Protein AF-A0A7W4WBT5-F1 (afdb_monomer)

Solvent-accessible surface area (backbone atoms only — not comparable to full-atom values): 8959 Å² total; per-residue (Å²): 140,84,86,83,84,93,84,85,80,79,76,74,70,70,67,66,68,75,71,58,75,78,81,69,80,78,72,81,58,37,30,66,59,39,40,51,16,19,37,38,33,71,74,69,35,78,49,75,54,18,50,48,30,57,51,48,52,53,51,47,56,73,70,34,73,40,60,32,38,52,88,75,40,73,52,73,68,52,50,52,50,50,68,75,63,74,60,86,66,53,71,69,57,48,38,46,74,68,32,64,25,32,38,61,84,80,66,52,67,67,58,55,36,48,51,54,42,69,53,88,74,92,72,63,93,87,42,43,34,66,58,55,54,50,49,52,38,65,76,74,18,53,50,82,78,85,127

Radius of gyration: 23.98 Å; Cα contacts (8 Å, |Δi|>4): 134; chains: 1; bounding box: 64×54×61 Å

Mean predicted aligned error: 13.13 Å

Foldseek 3Di:
DDDDDPPDDDPPPVVPVVPPDPPDPPDFAAQVLLLVLLLCLLVVNPPPSVVVNLVVLVVLVVPDLQEDALVPADDPVVLVVCVVPVDPDDPNNVSSPPRQFHDHPPPDSNNVSCLSNVDDDPGDPRHGSSVSVVVSRVVPTGDDPPD

Organism: NCBI:txid1562603

Structure (mmCIF, N/CA/C/O backbone):
data_AF-A0A7W4WBT5-F1
#
_entry.id   AF-A0A7W4WBT5-F1
#
loop_
_atom_site.group_PDB
_atom_site.id
_atom_site.type_symbol
_atom_site.label_atom_id
_atom_site.label_alt_id
_atom_site.label_comp_id
_atom_site.label_asym_id
_atom_site.label_entity_id
_atom_site.label_seq_id
_atom_site.pdbx_PDB_ins_code
_atom_site.Cartn_x
_atom_site.Cartn_y
_atom_site.Cartn_z
_atom_site.occupancy
_atom_site.B_iso_or_equiv
_atom_site.auth_seq_id
_atom_site.auth_comp_id
_atom_site.auth_asym_id
_atom_site.auth_atom_id
_atom_site.pdbx_PDB_model_num
ATOM 1 N N . MET A 1 1 ? 39.914 44.619 43.403 1.00 37.09 1 MET A N 1
ATOM 2 C CA . MET A 1 1 ? 38.734 43.923 42.841 1.00 37.09 1 MET A CA 1
ATOM 3 C C . MET A 1 1 ? 38.523 44.418 41.420 1.00 37.09 1 MET A C 1
ATOM 5 O O . MET A 1 1 ? 38.265 45.597 41.242 1.00 37.09 1 MET A O 1
ATOM 9 N N . SER A 1 2 ? 38.729 43.563 40.418 1.00 36.25 2 SER A N 1
ATOM 10 C CA . SER A 1 2 ? 38.570 43.901 38.997 1.00 36.25 2 SER A CA 1
ATOM 11 C C . SER A 1 2 ? 37.628 42.873 38.374 1.00 36.25 2 SER A C 1
ATOM 13 O O . SER A 1 2 ? 37.906 41.677 38.434 1.00 36.25 2 SER A O 1
ATOM 15 N N . ILE A 1 3 ? 36.494 43.332 37.845 1.00 50.16 3 ILE A N 1
ATOM 16 C CA . ILE A 1 3 ? 35.475 42.507 37.188 1.00 50.16 3 ILE A CA 1
ATOM 17 C C . ILE A 1 3 ? 35.584 42.799 35.688 1.00 50.16 3 ILE A C 1
ATOM 19 O O . ILE A 1 3 ? 35.330 43.921 35.257 1.00 50.16 3 ILE A O 1
ATOM 23 N N . ARG A 1 4 ? 36.004 41.806 34.895 1.00 48.53 4 ARG A N 1
ATOM 24 C CA . ARG A 1 4 ? 36.003 41.877 33.423 1.00 48.53 4 ARG A CA 1
ATOM 25 C C . ARG A 1 4 ? 34.678 41.317 32.879 1.00 48.53 4 ARG A C 1
ATOM 27 O O . ARG A 1 4 ? 34.263 40.252 33.341 1.00 48.53 4 ARG A O 1
ATOM 34 N N . PRO A 1 5 ? 34.023 41.973 31.903 1.00 48.59 5 PRO A N 1
ATOM 35 C CA . PRO A 1 5 ? 32.737 41.531 31.374 1.00 48.59 5 PRO A CA 1
ATOM 36 C C . PRO A 1 5 ? 32.907 40.409 30.336 1.00 48.59 5 PRO A C 1
ATOM 38 O O . PRO A 1 5 ? 33.766 40.470 29.457 1.00 48.59 5 PRO A O 1
ATOM 41 N N . ARG A 1 6 ? 32.060 39.377 30.431 1.00 51.09 6 ARG A N 1
ATOM 42 C CA . ARG A 1 6 ? 31.920 38.298 29.440 1.00 51.09 6 ARG A CA 1
ATOM 43 C C . ARG A 1 6 ? 30.954 38.744 28.335 1.00 51.09 6 ARG A C 1
ATOM 45 O O . ARG A 1 6 ? 29.754 38.530 28.439 1.00 51.09 6 ARG A O 1
ATOM 52 N N . LEU A 1 7 ? 31.489 39.357 27.283 1.00 52.06 7 LEU A N 1
ATOM 53 C CA . LEU A 1 7 ? 30.790 39.683 26.032 1.00 52.06 7 LEU A CA 1
ATOM 54 C C . LEU A 1 7 ? 31.455 38.898 24.894 1.00 52.06 7 LEU A C 1
ATOM 56 O O . LEU A 1 7 ? 32.217 39.445 24.111 1.00 52.06 7 LEU A O 1
ATOM 60 N N . SER A 1 8 ? 31.262 37.579 24.858 1.00 51.72 8 SER A N 1
ATOM 61 C CA . SER A 1 8 ? 31.759 36.745 23.751 1.00 51.72 8 SER A CA 1
ATOM 62 C C . SER A 1 8 ? 31.020 35.406 23.707 1.00 51.72 8 SER A C 1
ATOM 64 O O . SER A 1 8 ? 31.607 34.348 23.904 1.00 51.72 8 SER A O 1
ATOM 66 N N . ALA A 1 9 ? 29.692 35.442 23.564 1.00 50.38 9 ALA A N 1
ATOM 67 C CA . ALA A 1 9 ? 28.893 34.213 23.493 1.00 50.38 9 ALA A CA 1
ATOM 68 C C . ALA A 1 9 ? 27.695 34.268 22.527 1.00 50.38 9 ALA A C 1
ATOM 70 O O . ALA A 1 9 ? 26.943 33.304 22.464 1.00 50.38 9 ALA A O 1
ATOM 71 N N . CYS A 1 10 ? 27.512 35.343 21.748 1.00 49.97 10 CYS A N 1
ATOM 72 C CA . CYS A 1 10 ? 26.339 35.468 20.863 1.00 49.97 10 CYS A CA 1
ATOM 73 C C . CYS A 1 10 ? 26.637 35.308 19.362 1.00 49.97 10 CYS A C 1
ATOM 75 O O . CYS A 1 10 ? 25.703 35.239 18.575 1.00 49.97 10 CYS A O 1
ATOM 77 N N . ILE A 1 11 ? 27.905 35.221 18.940 1.00 54.31 11 ILE A N 1
ATOM 78 C CA . ILE A 1 11 ? 28.263 35.164 17.504 1.00 54.31 11 ILE A CA 1
ATOM 79 C C . ILE A 1 11 ? 28.384 33.712 16.992 1.00 54.31 11 ILE A C 1
ATOM 81 O O . ILE A 1 11 ? 28.234 33.458 15.802 1.00 54.31 11 ILE A O 1
ATOM 85 N N . GLY A 1 12 ? 28.569 32.728 17.880 1.00 51.00 12 GLY A N 1
ATOM 86 C CA . GLY A 1 12 ? 28.761 31.324 17.488 1.00 51.00 12 GLY A CA 1
ATOM 87 C C . GLY A 1 12 ? 27.498 30.577 17.036 1.00 51.00 12 GLY A C 1
ATOM 88 O O . GLY A 1 12 ? 27.618 29.512 16.438 1.00 51.00 12 GLY A O 1
ATOM 89 N N . LEU A 1 13 ? 26.294 31.103 17.296 1.00 52.66 13 LEU A N 1
ATOM 90 C CA . LEU A 1 13 ? 25.047 30.356 17.072 1.00 52.66 13 LEU A CA 1
ATOM 91 C C . LEU A 1 13 ? 24.486 30.482 15.640 1.00 52.66 13 LEU A C 1
ATOM 93 O O . LEU A 1 13 ? 23.719 29.628 15.211 1.00 52.66 13 LEU A O 1
ATOM 97 N N . LEU A 1 14 ? 24.879 31.509 14.878 1.00 53.34 14 LEU A N 1
ATOM 98 C CA . LEU A 1 14 ? 24.374 31.734 13.511 1.00 53.34 14 LEU A CA 1
ATOM 99 C C . LEU A 1 14 ? 25.077 30.883 12.440 1.00 53.34 14 LEU A C 1
ATOM 101 O O . LEU A 1 14 ? 24.519 30.680 11.365 1.00 53.34 14 LEU A O 1
ATOM 105 N N . GLY A 1 15 ? 26.266 30.343 12.727 1.00 55.28 15 GLY A N 1
ATOM 106 C CA . GLY A 1 15 ? 27.014 29.503 11.781 1.00 55.28 15 GLY A CA 1
ATOM 107 C C . GLY A 1 15 ? 26.462 28.081 11.618 1.00 55.28 15 GLY A C 1
ATOM 108 O O . GLY A 1 15 ? 26.751 27.431 10.617 1.00 55.28 15 GLY A O 1
ATOM 109 N N . LEU A 1 16 ? 25.649 27.594 12.564 1.00 55.34 16 LEU A N 1
ATOM 110 C CA . LEU A 1 16 ? 25.181 26.202 12.558 1.00 55.34 16 LEU A CA 1
ATOM 111 C C . LEU A 1 16 ? 24.009 25.931 11.599 1.00 55.34 16 LEU A C 1
ATOM 113 O O . LEU A 1 16 ? 23.771 24.778 11.258 1.00 55.34 16 LEU A O 1
ATOM 117 N N . LEU A 1 17 ? 23.294 26.961 11.132 1.00 55.16 17 LEU A N 1
ATOM 118 C CA . LEU A 1 17 ? 22.158 26.788 10.209 1.00 55.16 17 LEU A CA 1
ATOM 119 C C . LEU A 1 17 ? 22.581 26.643 8.736 1.00 55.16 17 LEU A C 1
ATOM 121 O O . LEU A 1 17 ? 21.766 26.262 7.901 1.00 55.16 17 LEU A O 1
ATOM 125 N N . VAL A 1 18 ? 23.851 26.907 8.405 1.00 58.22 18 VAL A N 1
ATOM 126 C CA . VAL A 1 18 ? 24.374 26.808 7.026 1.00 58.22 18 VAL A CA 1
ATOM 127 C C . VAL A 1 18 ? 24.699 25.358 6.632 1.00 58.22 18 VAL A C 1
ATOM 129 O O . VAL A 1 18 ? 24.825 25.058 5.450 1.00 58.22 18 VAL A O 1
ATOM 132 N N . LEU A 1 19 ? 24.770 24.433 7.598 1.00 57.97 19 LEU A N 1
ATOM 133 C CA . LEU A 1 19 ? 24.936 22.994 7.348 1.00 57.97 19 LEU A CA 1
ATOM 134 C C . LEU A 1 19 ? 23.610 22.230 7.220 1.00 57.97 19 LEU A C 1
ATOM 136 O O . LEU A 1 19 ? 23.617 20.999 7.257 1.00 57.97 19 LEU A O 1
ATOM 140 N N . CYS A 1 20 ? 22.473 22.913 7.048 1.00 61.22 20 CYS A N 1
ATOM 141 C CA . CYS A 1 20 ? 21.259 22.209 6.648 1.00 61.22 20 CYS A CA 1
ATOM 142 C C . CYS A 1 20 ? 21.520 21.512 5.300 1.00 61.22 20 CYS A C 1
ATOM 144 O O . CYS A 1 20 ? 21.843 22.202 4.327 1.00 61.22 20 CYS A O 1
ATOM 146 N N . PRO A 1 21 ? 21.404 20.171 5.213 1.00 61.22 21 PRO A N 1
ATOM 147 C CA . PRO A 1 21 ? 21.437 19.499 3.927 1.00 61.22 21 PRO A CA 1
ATOM 148 C C . PRO A 1 21 ? 20.351 20.136 3.066 1.00 61.22 21 PRO A C 1
ATOM 150 O O . PRO A 1 21 ? 19.229 20.348 3.533 1.00 61.22 21 PRO A O 1
ATOM 153 N N . GLN A 1 22 ? 20.716 20.515 1.841 1.00 55.09 22 GLN A N 1
ATOM 154 C CA . GLN A 1 22 ? 19.762 21.047 0.882 1.00 55.09 22 GLN A CA 1
ATOM 155 C C . GLN A 1 22 ? 18.593 20.071 0.830 1.00 55.09 22 GLN A C 1
ATOM 157 O O . GLN A 1 22 ? 18.785 18.892 0.533 1.00 55.09 22 GLN A O 1
ATOM 162 N N . ALA A 1 23 ? 17.404 20.549 1.194 1.00 53.38 23 ALA A N 1
ATOM 163 C CA . ALA A 1 23 ? 16.180 19.803 1.003 1.00 53.38 23 ALA A CA 1
ATOM 164 C C . ALA A 1 23 ? 16.000 19.661 -0.510 1.00 53.38 23 ALA A C 1
ATOM 166 O O . ALA A 1 23 ? 15.421 20.526 -1.164 1.00 53.38 23 ALA A O 1
ATOM 167 N N . SER A 1 24 ? 16.594 18.617 -1.087 1.00 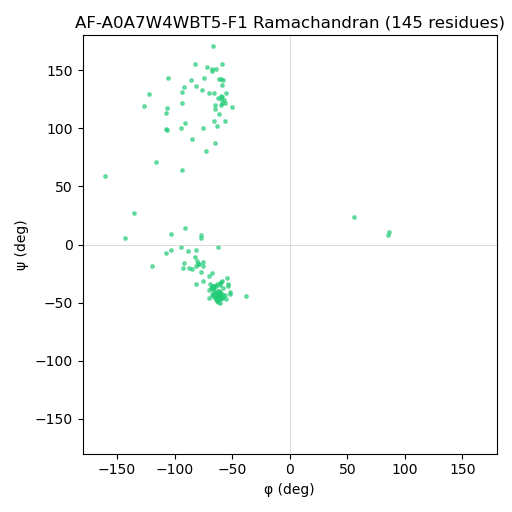51.69 24 SER A N 1
ATOM 168 C CA . SER A 1 24 ? 16.299 18.200 -2.445 1.00 51.69 24 SER A CA 1
ATOM 169 C C . SER A 1 24 ? 14.800 17.963 -2.486 1.00 51.69 24 SER A C 1
ATOM 171 O O . SER A 1 24 ? 14.272 17.191 -1.684 1.00 5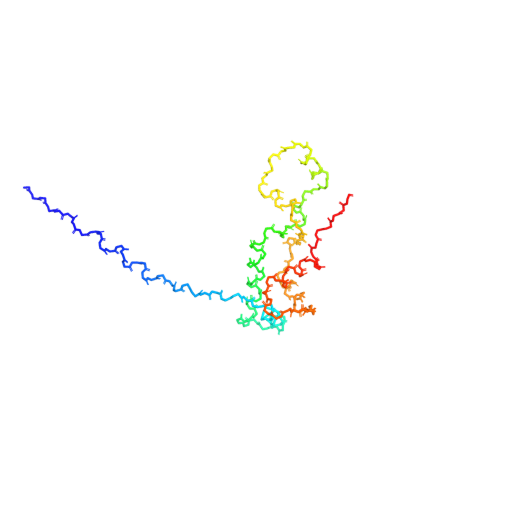1.69 24 SER A O 1
ATOM 173 N N . ALA A 1 25 ? 14.110 18.683 -3.367 1.00 50.16 25 ALA A N 1
ATOM 174 C CA . ALA A 1 25 ? 12.715 18.413 -3.649 1.00 50.16 25 ALA A CA 1
ATOM 175 C C . ALA A 1 25 ? 12.631 16.945 -4.087 1.00 50.16 25 ALA A C 1
ATOM 177 O O . ALA A 1 25 ? 13.126 16.586 -5.153 1.00 50.16 25 ALA A O 1
ATOM 178 N N . LEU A 1 26 ? 12.104 16.085 -3.212 1.00 58.47 26 LEU A N 1
ATOM 179 C CA . LEU A 1 26 ? 11.767 14.710 -3.552 1.00 58.47 26 LEU A CA 1
ATOM 180 C C . LEU A 1 26 ? 10.687 14.799 -4.625 1.00 58.47 26 LEU A C 1
ATOM 182 O O . LEU A 1 26 ? 9.539 15.121 -4.317 1.00 58.47 26 LEU A O 1
ATOM 186 N N . GLU A 1 27 ? 11.073 14.594 -5.882 1.00 68.00 27 GLU A N 1
ATOM 187 C CA . GLU A 1 27 ? 10.100 14.520 -6.962 1.00 68.00 27 GLU A CA 1
ATOM 188 C C . GLU A 1 27 ? 9.114 13.382 -6.660 1.00 68.00 27 GLU A C 1
ATOM 190 O O . GLU A 1 27 ? 9.526 12.316 -6.180 1.00 68.00 27 GLU A O 1
ATOM 195 N N . PRO A 1 28 ? 7.807 13.603 -6.878 1.00 80.56 28 PRO A N 1
ATOM 196 C CA . PRO A 1 28 ? 6.813 12.571 -6.650 1.00 80.56 28 PRO A CA 1
ATOM 197 C C . PRO A 1 28 ? 7.130 11.360 -7.530 1.00 80.56 28 PRO A C 1
ATOM 199 O O . PRO A 1 28 ? 7.312 11.474 -8.742 1.00 80.56 28 PRO A O 1
ATOM 202 N N . LEU A 1 29 ? 7.221 10.186 -6.902 1.00 88.81 29 LEU A N 1
ATOM 203 C CA . LEU A 1 29 ? 7.496 8.942 -7.609 1.00 88.81 29 LEU A CA 1
ATOM 204 C C . LEU A 1 29 ? 6.325 8.627 -8.543 1.00 88.81 29 LEU A C 1
ATOM 206 O O . LEU A 1 29 ? 5.195 8.433 -8.081 1.00 88.81 29 LEU A O 1
ATOM 210 N N . SER A 1 30 ? 6.594 8.545 -9.845 1.00 92.94 30 SER A N 1
ATOM 211 C CA . SER A 1 30 ? 5.557 8.240 -10.827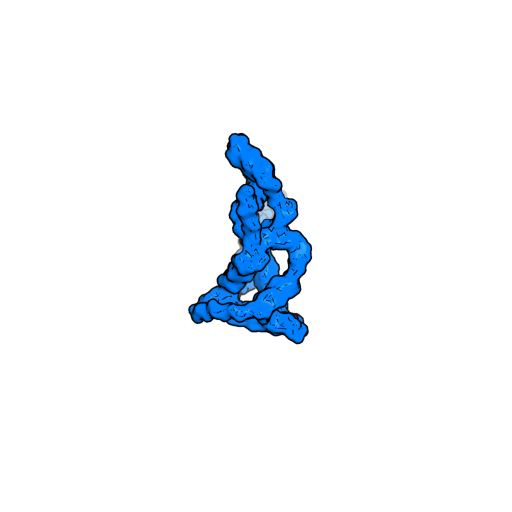 1.00 92.94 30 SER A CA 1
ATOM 212 C C . SER A 1 30 ? 5.053 6.801 -10.674 1.00 92.94 30 SER A C 1
ATOM 214 O O . SER A 1 30 ? 5.782 5.891 -10.269 1.00 92.94 30 SER A O 1
ATOM 216 N N . ALA A 1 31 ? 3.795 6.566 -11.040 1.00 92.81 31 ALA A N 1
ATOM 217 C CA . ALA A 1 31 ? 3.177 5.244 -11.023 1.00 92.81 31 ALA A CA 1
ATOM 218 C C . ALA A 1 31 ? 3.939 4.235 -11.891 1.00 92.81 31 ALA A C 1
ATOM 220 O O . ALA A 1 31 ? 4.075 3.071 -11.519 1.00 92.81 31 ALA A O 1
ATOM 221 N N . ARG A 1 32 ? 4.459 4.683 -13.040 1.00 91.50 32 ARG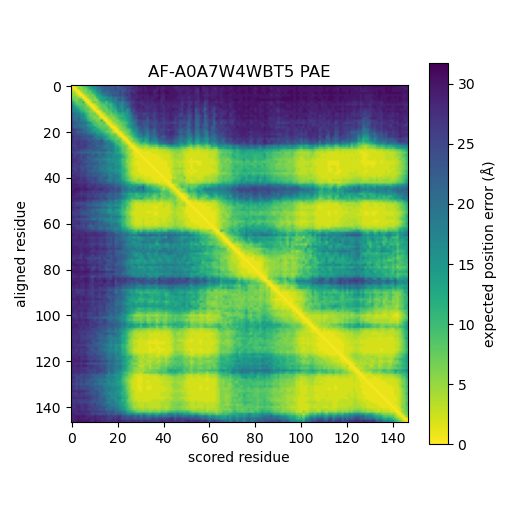 A N 1
ATOM 222 C CA . ARG A 1 32 ? 5.203 3.827 -13.973 1.00 91.50 32 ARG A CA 1
ATOM 223 C C . ARG A 1 32 ? 6.553 3.424 -13.395 1.00 91.50 32 ARG A C 1
ATOM 225 O O . ARG A 1 32 ? 6.875 2.238 -13.419 1.00 91.50 32 ARG A O 1
ATOM 232 N N . ASP A 1 33 ? 7.290 4.380 -12.833 1.00 91.62 33 ASP A N 1
ATOM 233 C CA . ASP A 1 33 ? 8.599 4.116 -12.226 1.00 91.62 33 ASP A CA 1
ATOM 234 C C . ASP A 1 33 ? 8.460 3.232 -10.989 1.00 91.62 33 ASP A C 1
ATOM 236 O O . ASP A 1 33 ? 9.257 2.321 -10.786 1.00 91.62 33 ASP A O 1
ATOM 240 N N . PHE A 1 34 ? 7.398 3.431 -10.205 1.00 93.19 34 PHE A N 1
ATOM 241 C CA . PHE A 1 34 ? 7.075 2.567 -9.076 1.00 93.19 34 PHE A CA 1
ATOM 242 C C . PHE A 1 34 ? 6.778 1.123 -9.506 1.00 93.19 34 PHE A C 1
ATOM 244 O O . PHE A 1 34 ? 7.373 0.191 -8.968 1.00 93.19 34 PHE A O 1
ATOM 251 N N . VAL A 1 35 ? 5.918 0.910 -10.509 1.00 93.31 35 VAL A N 1
ATOM 252 C CA . VAL A 1 35 ? 5.630 -0.443 -11.020 1.00 93.31 35 VAL A CA 1
ATOM 253 C C . VAL A 1 35 ? 6.889 -1.090 -11.605 1.00 93.31 35 VAL A C 1
ATOM 255 O O . VAL A 1 35 ? 7.144 -2.268 -11.351 1.00 93.31 35 VAL A O 1
ATOM 258 N N . ALA A 1 36 ? 7.706 -0.336 -12.346 1.00 91.38 36 ALA A N 1
ATOM 259 C CA . ALA A 1 36 ? 8.976 -0.822 -12.881 1.00 91.38 36 ALA A CA 1
ATOM 260 C C . ALA A 1 36 ? 9.958 -1.216 -11.763 1.00 91.38 36 ALA A C 1
ATOM 262 O O . ALA A 1 36 ? 10.546 -2.295 -11.818 1.00 91.38 36 ALA A O 1
ATOM 263 N N . ALA A 1 37 ? 10.072 -0.398 -10.715 1.00 91.75 37 ALA A N 1
ATOM 264 C CA . ALA A 1 37 ? 10.863 -0.688 -9.522 1.00 91.75 37 ALA A CA 1
ATOM 265 C C . ALA A 1 37 ? 10.403 -1.976 -8.818 1.00 91.75 37 ALA A C 1
ATOM 267 O O . ALA A 1 37 ? 11.229 -2.801 -8.427 1.00 91.75 37 ALA A O 1
ATOM 268 N N . CYS A 1 38 ? 9.090 -2.193 -8.699 1.00 92.31 38 CYS A N 1
ATOM 269 C CA . CYS A 1 38 ? 8.543 -3.410 -8.100 1.00 92.31 38 CYS A CA 1
ATOM 270 C C . CYS A 1 38 ? 8.785 -4.657 -8.965 1.00 92.31 38 CYS A C 1
ATOM 272 O O . CYS A 1 38 ? 9.099 -5.722 -8.432 1.00 92.31 38 CYS A O 1
ATOM 274 N N . LYS A 1 39 ? 8.706 -4.535 -10.298 1.00 91.75 39 LYS A N 1
ATOM 275 C CA . LYS A 1 39 ? 9.070 -5.619 -11.228 1.00 91.75 39 LYS A CA 1
ATOM 276 C C . LYS A 1 39 ? 10.554 -5.974 -11.119 1.00 91.75 39 LYS A C 1
ATOM 278 O O . LYS A 1 39 ? 10.874 -7.149 -10.961 1.00 91.75 39 LYS A O 1
ATOM 283 N N . ALA A 1 40 ? 11.429 -4.968 -11.084 1.00 89.56 40 ALA A N 1
ATOM 284 C CA . ALA A 1 40 ? 12.864 -5.163 -10.891 1.00 89.56 40 ALA A CA 1
ATOM 285 C C . ALA A 1 40 ? 13.185 -5.847 -9.550 1.00 89.56 40 ALA A C 1
ATOM 287 O O . ALA A 1 40 ? 14.021 -6.747 -9.509 1.00 89.56 40 ALA A O 1
ATOM 288 N N . TYR A 1 41 ? 12.490 -5.476 -8.466 1.00 88.44 41 TYR A N 1
ATOM 289 C CA . TYR A 1 41 ? 12.638 -6.148 -7.171 1.00 88.44 41 TYR A CA 1
ATOM 290 C C . TYR A 1 41 ? 12.262 -7.634 -7.253 1.00 88.44 41 TYR A C 1
ATOM 292 O O . TYR A 1 41 ? 13.019 -8.485 -6.787 1.00 88.44 41 TYR A O 1
ATOM 300 N N . ARG A 1 42 ? 11.118 -7.954 -7.877 1.00 87.81 42 ARG A N 1
ATOM 301 C CA . ARG A 1 42 ? 10.640 -9.338 -8.036 1.00 87.81 42 ARG A CA 1
ATOM 302 C C . ARG A 1 42 ? 11.619 -10.211 -8.825 1.00 87.81 42 ARG A C 1
ATOM 304 O O . ARG A 1 42 ? 11.756 -11.392 -8.528 1.00 87.81 42 ARG A O 1
ATOM 311 N N . GLU A 1 43 ? 12.310 -9.640 -9.805 1.00 87.19 43 GLU A N 1
ATOM 312 C CA . GLU A 1 43 ? 13.305 -10.337 -10.634 1.00 87.19 43 GLU A CA 1
ATOM 313 C C . GLU A 1 43 ? 14.659 -10.552 -9.922 1.00 87.19 43 GLU A C 1
ATOM 315 O O . GLU A 1 43 ? 15.622 -11.004 -10.537 1.00 87.19 43 GLU A O 1
ATOM 320 N N . GLY A 1 44 ? 14.752 -10.254 -8.620 1.00 75.44 44 GLY A N 1
ATOM 321 C CA . GLY A 1 44 ? 15.983 -10.387 -7.832 1.00 75.44 44 GLY A CA 1
ATOM 322 C C . GLY A 1 44 ? 16.903 -9.167 -7.924 1.00 75.44 44 GLY A C 1
ATOM 323 O O . GLY A 1 44 ? 18.029 -9.185 -7.421 1.00 75.44 44 GLY A O 1
ATOM 324 N N . GLY A 1 45 ? 16.435 -8.079 -8.541 1.00 68.25 45 GLY A N 1
ATOM 325 C CA . GLY A 1 45 ? 17.120 -6.795 -8.577 1.00 68.25 45 GLY A CA 1
ATOM 326 C C . GLY A 1 45 ? 17.052 -6.088 -7.225 1.00 68.25 45 GLY A C 1
ATOM 327 O O . GLY A 1 45 ? 16.262 -5.169 -7.037 1.00 68.25 45 GLY A O 1
ATOM 328 N N . HIS A 1 46 ? 17.918 -6.469 -6.284 1.00 61.31 46 HIS A N 1
ATOM 329 C CA . HIS A 1 46 ? 18.067 -5.784 -4.987 1.00 61.31 46 HIS A CA 1
ATOM 330 C C . HIS A 1 46 ? 18.860 -4.464 -5.065 1.00 61.31 46 HIS A C 1
ATOM 332 O O . HIS A 1 46 ? 19.158 -3.850 -4.042 1.00 61.31 46 HIS A O 1
ATOM 338 N N . LEU A 1 47 ? 19.225 -4.023 -6.273 1.00 65.88 47 LEU A N 1
ATOM 339 C CA . LEU A 1 47 ? 19.851 -2.721 -6.515 1.00 65.88 47 LEU A CA 1
ATOM 340 C C . LEU A 1 47 ? 18.871 -1.571 -6.203 1.00 65.88 47 LEU A C 1
ATOM 342 O O . LEU A 1 47 ? 17.682 -1.801 -5.992 1.00 65.88 47 LEU A O 1
ATOM 346 N N . ILE A 1 48 ? 19.375 -0.328 -6.204 1.00 67.69 48 ILE A N 1
ATOM 347 C CA . ILE A 1 48 ? 18.654 0.907 -5.818 1.00 67.69 48 ILE A CA 1
ATOM 348 C C . ILE A 1 48 ? 17.170 0.951 -6.261 1.00 67.69 48 ILE A C 1
ATOM 350 O O . ILE A 1 48 ? 16.341 1.262 -5.408 1.00 67.69 48 ILE A O 1
ATOM 354 N N . PRO A 1 49 ? 16.785 0.573 -7.501 1.00 61.91 49 PRO A N 1
ATOM 355 C CA . PRO A 1 49 ? 15.377 0.566 -7.914 1.00 61.91 49 PRO A CA 1
ATOM 356 C C . PRO A 1 49 ? 14.488 -0.387 -7.100 1.00 61.91 49 PRO A C 1
ATOM 358 O O . PRO A 1 49 ? 13.373 -0.029 -6.732 1.00 61.91 49 PRO A O 1
ATOM 361 N N . GLY A 1 50 ? 14.969 -1.586 -6.761 1.00 63.91 50 GLY A N 1
ATOM 362 C CA . GLY A 1 50 ? 14.197 -2.537 -5.963 1.00 63.91 50 GLY A CA 1
ATOM 363 C C . GLY A 1 50 ? 13.987 -2.055 -4.525 1.00 63.91 50 GLY A C 1
ATOM 364 O O . GLY A 1 50 ? 12.905 -2.222 -3.956 1.00 63.91 50 GLY A O 1
ATOM 365 N N . ALA A 1 51 ? 14.987 -1.374 -3.956 1.00 78.44 51 ALA A N 1
ATOM 366 C CA . ALA A 1 51 ? 14.858 -0.731 -2.651 1.00 78.44 51 ALA A CA 1
ATOM 367 C C . ALA A 1 51 ? 13.797 0.387 -2.662 1.00 78.44 51 ALA A C 1
ATOM 369 O O . ALA A 1 51 ? 13.070 0.540 -1.679 1.00 78.44 51 ALA A O 1
ATOM 370 N N . THR A 1 52 ? 13.647 1.114 -3.778 1.00 87.31 52 THR A N 1
ATOM 371 C CA . THR A 1 52 ? 12.627 2.162 -3.944 1.00 87.31 52 THR A CA 1
ATOM 372 C C . THR A 1 52 ? 11.205 1.617 -3.813 1.00 87.31 52 THR A C 1
ATOM 374 O O . THR A 1 52 ? 10.405 2.212 -3.094 1.00 87.31 52 THR A O 1
ATOM 377 N N . CYS A 1 53 ? 10.882 0.478 -4.440 1.00 90.31 53 CYS A N 1
ATOM 378 C CA . CYS A 1 53 ? 9.535 -0.103 -4.348 1.00 90.31 53 CYS A CA 1
ATOM 379 C C . CYS A 1 53 ? 9.167 -0.452 -2.897 1.00 90.31 53 CYS A C 1
ATOM 381 O O . CYS A 1 53 ? 8.124 -0.031 -2.390 1.00 90.31 53 CYS A O 1
ATOM 383 N N . ARG A 1 54 ? 10.052 -1.176 -2.202 1.00 89.31 54 ARG A N 1
ATOM 384 C CA . ARG A 1 54 ? 9.819 -1.594 -0.814 1.00 89.31 54 ARG A CA 1
ATOM 385 C C . ARG A 1 54 ? 9.729 -0.399 0.135 1.00 89.31 54 ARG A C 1
ATOM 387 O O . ARG A 1 54 ? 8.828 -0.357 0.968 1.00 89.31 54 ARG A O 1
ATOM 394 N N . ALA A 1 55 ? 10.626 0.578 -0.013 1.00 89.44 55 ALA A N 1
ATOM 395 C CA . ALA A 1 55 ? 10.623 1.787 0.804 1.00 89.44 55 ALA A CA 1
ATOM 396 C C . ALA A 1 55 ? 9.349 2.617 0.591 1.00 89.44 55 ALA A C 1
ATOM 398 O O . ALA A 1 55 ? 8.764 3.094 1.562 1.00 89.44 55 ALA A O 1
ATOM 399 N N . PHE A 1 56 ? 8.886 2.745 -0.657 1.00 91.19 56 PHE A N 1
ATOM 400 C CA . PHE A 1 56 ? 7.648 3.458 -0.958 1.00 91.19 56 PHE A CA 1
ATOM 401 C C . PHE A 1 56 ? 6.432 2.761 -0.343 1.00 91.19 56 PHE A C 1
ATOM 403 O O . PHE A 1 56 ? 5.639 3.422 0.319 1.00 91.19 56 PHE A O 1
ATOM 410 N N . LEU A 1 57 ? 6.299 1.436 -0.494 1.00 90.56 57 LEU A N 1
ATOM 411 C CA . LEU A 1 57 ? 5.205 0.675 0.124 1.00 90.56 57 LEU A CA 1
ATOM 412 C C . LEU A 1 57 ? 5.208 0.812 1.648 1.00 90.56 57 LEU A C 1
ATOM 414 O O . LEU A 1 57 ? 4.170 1.095 2.239 1.00 90.56 57 LEU A O 1
ATOM 418 N N . GLN A 1 58 ? 6.374 0.670 2.278 1.00 89.56 58 GLN A N 1
ATOM 419 C CA . GLN A 1 58 ? 6.509 0.823 3.723 1.00 89.56 58 GLN A CA 1
ATOM 420 C C . GLN A 1 58 ? 6.124 2.236 4.185 1.00 89.56 58 GLN A C 1
ATOM 422 O O . GLN A 1 58 ? 5.367 2.382 5.143 1.00 89.56 58 GLN A O 1
ATOM 427 N N . GLY A 1 59 ? 6.613 3.273 3.499 1.00 88.25 59 GLY A N 1
ATOM 428 C CA . GLY A 1 59 ? 6.281 4.662 3.811 1.00 88.25 59 GLY A CA 1
ATOM 429 C C . GLY A 1 59 ? 4.801 4.970 3.593 1.00 88.25 59 GLY A C 1
ATOM 430 O O . GLY A 1 59 ? 4.179 5.617 4.431 1.00 88.25 59 GLY A O 1
ATOM 431 N N . PHE A 1 60 ? 4.216 4.457 2.510 1.00 88.56 60 PHE A N 1
ATOM 432 C CA . PHE A 1 60 ? 2.801 4.634 2.211 1.00 88.56 60 PHE A CA 1
ATOM 433 C C . PHE A 1 60 ? 1.918 3.967 3.268 1.00 88.56 60 PHE A C 1
ATOM 435 O O . PHE A 1 60 ? 1.010 4.608 3.780 1.00 88.56 60 PHE A O 1
ATOM 442 N N . LEU A 1 61 ? 2.203 2.721 3.651 1.00 84.69 61 LEU A N 1
ATOM 443 C CA . LEU A 1 61 ? 1.435 2.016 4.682 1.00 84.69 61 LEU A CA 1
ATOM 444 C C . LEU A 1 61 ? 1.588 2.652 6.068 1.00 84.69 61 LEU A C 1
ATOM 446 O O . LEU A 1 61 ? 0.618 2.710 6.813 1.00 84.69 61 LEU A O 1
ATOM 450 N N . ALA A 1 62 ? 2.770 3.179 6.401 1.00 81.31 62 ALA A N 1
ATOM 451 C CA . ALA A 1 62 ? 2.977 3.913 7.650 1.00 81.31 62 ALA A CA 1
ATOM 452 C C . ALA A 1 62 ? 2.245 5.267 7.669 1.00 81.31 62 ALA A C 1
ATOM 454 O O . ALA A 1 62 ? 1.795 5.713 8.722 1.00 81.31 62 ALA A O 1
ATOM 455 N N . ALA A 1 63 ? 2.137 5.930 6.514 1.00 77.44 63 ALA A N 1
ATOM 456 C CA . ALA A 1 63 ? 1.481 7.229 6.377 1.00 77.44 63 ALA A CA 1
ATOM 457 C C . ALA A 1 63 ? -0.035 7.127 6.179 1.00 77.44 63 ALA A C 1
ATOM 459 O O . ALA A 1 63 ? -0.745 8.106 6.403 1.00 77.44 63 ALA A O 1
ATOM 460 N N . VAL A 1 64 ? -0.536 5.977 5.727 1.00 70.75 64 VAL A N 1
ATOM 461 C CA . VAL A 1 64 ? -1.956 5.747 5.495 1.00 70.75 64 VAL A CA 1
ATOM 462 C C . VAL A 1 64 ? -2.566 5.103 6.741 1.00 70.75 64 VAL A C 1
ATOM 464 O O . VAL A 1 64 ? -2.515 3.883 6.886 1.00 70.75 64 VAL A O 1
ATOM 467 N N . PRO A 1 65 ? -3.260 5.879 7.596 1.00 59.06 65 PRO A N 1
ATOM 468 C CA . PRO A 1 65 ? -4.013 5.341 8.737 1.00 59.06 65 PRO A CA 1
ATOM 469 C C . PRO A 1 65 ? -5.158 4.390 8.348 1.00 59.06 65 PRO A C 1
ATOM 471 O O . PRO A 1 65 ? -5.898 3.891 9.190 1.00 59.06 65 PRO A O 1
ATOM 474 N N . ALA A 1 66 ? -5.357 4.203 7.047 1.00 54.53 66 ALA A N 1
ATOM 475 C CA . ALA A 1 66 ? -6.465 3.505 6.435 1.00 54.53 66 ALA A CA 1
ATOM 476 C C . ALA A 1 66 ? -6.212 1.996 6.273 1.00 54.53 66 ALA A C 1
ATOM 478 O O . ALA A 1 66 ? -7.140 1.316 5.851 1.00 54.53 66 ALA A O 1
ATOM 479 N N . ALA A 1 67 ? -5.014 1.485 6.581 1.00 56.56 67 ALA A N 1
ATOM 480 C CA . ALA A 1 67 ? -4.693 0.057 6.569 1.00 56.56 67 ALA A CA 1
ATOM 481 C C . ALA A 1 67 ? -4.583 -0.443 8.012 1.00 56.56 67 ALA A C 1
ATOM 483 O O . ALA A 1 67 ? -3.579 -0.231 8.690 1.00 56.56 67 ALA A O 1
ATOM 484 N N . VAL A 1 68 ? -5.653 -1.051 8.506 1.00 59.34 68 VAL A N 1
ATOM 485 C CA . VAL A 1 68 ? -5.718 -1.565 9.874 1.00 59.34 68 VAL A CA 1
ATOM 486 C C . VAL A 1 68 ? -5.604 -3.079 9.819 1.00 59.34 68 VAL A C 1
ATOM 488 O O . VAL A 1 68 ? -6.127 -3.701 8.894 1.00 59.34 68 VAL A O 1
ATOM 491 N N . SER A 1 69 ? -4.917 -3.668 10.803 1.00 61.19 69 SER A N 1
ATOM 492 C CA . SER A 1 69 ? -4.890 -5.123 10.948 1.00 61.19 69 SER A CA 1
ATOM 493 C C . SER A 1 69 ? -6.317 -5.643 11.079 1.00 61.19 69 SER A C 1
ATOM 495 O O . SER A 1 69 ? -7.042 -5.197 11.974 1.00 61.19 69 SER A O 1
ATOM 497 N N . GLU A 1 70 ? -6.719 -6.570 10.214 1.00 62.28 70 GLU A N 1
ATOM 498 C CA . GLU A 1 70 ? -8.062 -7.160 10.235 1.00 62.28 70 GLU A CA 1
ATOM 499 C C . GLU A 1 70 ? -8.431 -7.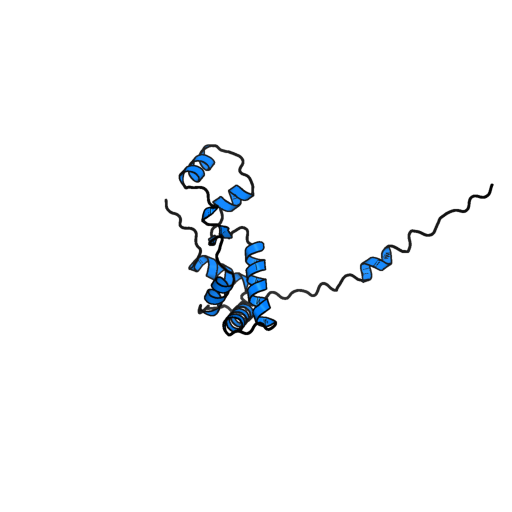683 11.634 1.00 62.28 70 GLU A C 1
ATOM 501 O O . GLU A 1 70 ? -9.505 -7.389 12.158 1.00 62.28 70 GLU A O 1
ATOM 506 N N . GLU A 1 71 ? -7.481 -8.340 12.300 1.00 60.66 71 GLU A N 1
ATOM 507 C CA . GLU A 1 71 ? -7.641 -8.898 13.646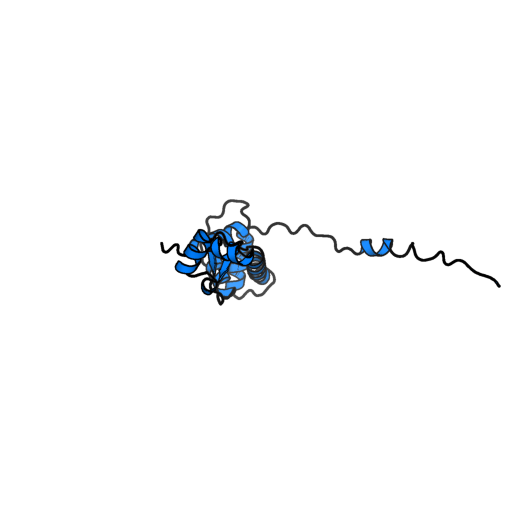 1.00 60.66 71 GLU A CA 1
ATOM 508 C C . GLU A 1 71 ? -7.792 -7.823 14.735 1.00 60.66 71 GLU A C 1
ATOM 510 O O . GLU A 1 71 ? -8.399 -8.046 15.781 1.00 60.66 71 GLU A O 1
ATOM 515 N N . SER A 1 72 ? -7.285 -6.614 14.486 1.00 62.47 72 SER A N 1
ATOM 516 C CA . SER A 1 72 ? -7.423 -5.487 15.414 1.00 62.47 72 SER A CA 1
ATOM 517 C C . SER A 1 72 ? -8.775 -4.775 15.307 1.00 62.47 72 SER A C 1
ATOM 519 O O . SER A 1 72 ? -9.064 -3.866 16.096 1.00 62.47 72 SER A O 1
ATOM 521 N N . ARG A 1 73 ? -9.626 -5.166 14.348 1.00 70.19 73 ARG A N 1
ATOM 522 C CA . ARG A 1 73 ? -10.932 -4.546 14.158 1.00 70.1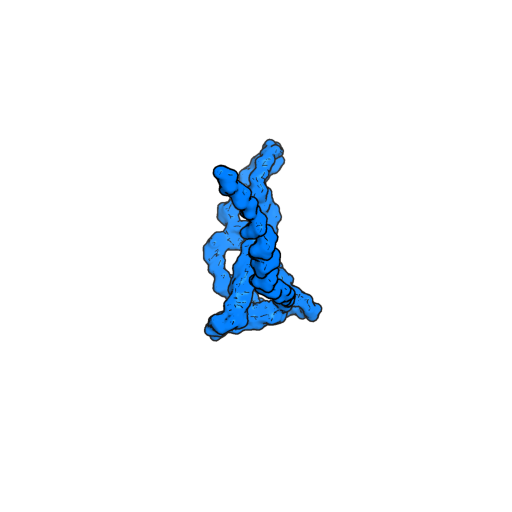9 73 ARG A CA 1
ATOM 523 C C . ARG A 1 73 ? -11.924 -5.031 15.227 1.00 70.19 73 ARG A C 1
ATOM 525 O O . ARG A 1 73 ? -12.057 -6.230 15.461 1.00 70.19 73 ARG A O 1
ATOM 532 N N . PRO A 1 74 ? -12.689 -4.125 15.866 1.00 71.44 74 PRO A N 1
ATOM 533 C CA . PRO A 1 74 ? -13.701 -4.530 16.835 1.00 71.44 74 PRO A CA 1
ATOM 534 C C . PRO A 1 74 ? -14.746 -5.445 16.190 1.00 71.44 74 PRO A C 1
ATOM 536 O O . PRO A 1 74 ? -15.173 -5.192 15.062 1.00 71.44 74 PRO A O 1
ATOM 539 N N . SER A 1 75 ? -15.221 -6.460 16.914 1.00 77.00 75 SER A N 1
ATOM 540 C CA . SER A 1 75 ? -16.283 -7.340 16.410 1.00 77.00 75 SER A CA 1
ATOM 541 C C . SER A 1 75 ? -17.560 -6.550 16.077 1.00 77.00 75 SER A C 1
ATOM 543 O O . SER A 1 75 ? -17.797 -5.495 16.676 1.00 77.00 75 SER A O 1
ATOM 545 N N . PRO A 1 76 ? -18.438 -7.039 15.182 1.00 76.62 76 PRO A N 1
ATOM 546 C CA . PRO A 1 76 ? -19.672 -6.337 14.811 1.00 76.62 76 PRO A CA 1
ATOM 547 C C . PRO A 1 76 ? -20.545 -5.955 16.017 1.00 76.62 76 PRO A C 1
ATOM 549 O O . PRO A 1 76 ? -21.127 -4.868 16.060 1.00 76.62 76 PRO A O 1
ATOM 552 N N . PHE A 1 77 ? -20.581 -6.815 17.043 1.00 79.12 77 PHE A N 1
ATOM 553 C CA . PHE A 1 77 ? -21.264 -6.543 18.308 1.00 79.12 77 PHE A CA 1
ATOM 554 C C . PHE A 1 77 ? -20.657 -5.338 19.038 1.00 79.12 77 PHE A C 1
ATOM 556 O O . PHE A 1 77 ? -21.385 -4.439 19.463 1.00 79.12 77 PHE A O 1
ATOM 563 N N . VAL A 1 78 ? -19.325 -5.279 19.134 1.00 79.69 78 VAL A N 1
ATOM 564 C CA . VAL A 1 78 ? -18.608 -4.156 19.752 1.00 79.69 78 VAL A CA 1
ATOM 565 C C . VAL A 1 78 ? -18.800 -2.884 18.928 1.00 79.69 78 VAL A C 1
ATOM 567 O O . VAL A 1 78 ? -19.132 -1.852 19.501 1.00 79.69 78 VAL A O 1
ATOM 570 N N . GLN A 1 79 ? -18.705 -2.945 17.595 1.00 78.00 79 GLN A N 1
ATOM 571 C CA . GLN A 1 79 ? -18.965 -1.792 16.720 1.00 78.00 79 GLN A CA 1
ATOM 572 C C . GLN A 1 79 ? -20.370 -1.211 16.960 1.00 78.00 79 GLN A C 1
ATOM 574 O O . GLN A 1 79 ? -20.539 0.006 17.076 1.00 78.00 79 GLN A O 1
ATOM 579 N N . ARG A 1 80 ? -21.387 -2.077 17.085 1.00 76.94 80 ARG A N 1
ATOM 580 C CA . ARG A 1 80 ? -22.773 -1.672 17.361 1.00 76.94 80 ARG A CA 1
ATOM 581 C C . ARG A 1 80 ? -22.917 -1.074 18.763 1.00 76.94 80 ARG A C 1
ATOM 583 O O . ARG A 1 80 ? -23.533 -0.020 18.908 1.00 76.94 80 ARG A O 1
ATOM 590 N N . ALA A 1 81 ? -22.298 -1.688 19.771 1.00 79.62 81 ALA A N 1
ATOM 591 C CA . ALA A 1 81 ? -22.305 -1.187 21.142 1.00 79.62 81 ALA A CA 1
ATOM 592 C C . ALA A 1 81 ? -21.635 0.194 21.259 1.00 79.62 81 ALA A C 1
ATOM 594 O O . ALA A 1 81 ? -22.199 1.089 21.893 1.00 79.62 81 ALA A O 1
ATOM 595 N N . LEU A 1 82 ? -20.487 0.395 20.601 1.00 77.94 82 LEU A N 1
ATOM 596 C CA . LEU A 1 82 ? -19.772 1.674 20.573 1.00 77.94 82 LEU A CA 1
ATOM 597 C C . LEU A 1 82 ? -20.627 2.785 19.949 1.00 77.94 82 LEU A C 1
ATOM 599 O O . LEU A 1 82 ? -20.738 3.860 20.537 1.00 77.94 82 LEU A O 1
ATOM 603 N N . ARG A 1 83 ? -21.323 2.507 18.834 1.00 74.69 83 ARG A N 1
ATOM 604 C CA . ARG A 1 83 ? -22.244 3.475 18.203 1.00 74.69 83 ARG A CA 1
ATOM 605 C C . ARG A 1 83 ? -23.387 3.897 19.125 1.00 74.69 83 ARG A C 1
ATOM 607 O O . ARG A 1 83 ? -23.735 5.069 19.164 1.00 74.69 83 ARG A O 1
ATOM 614 N N . THR A 1 84 ? -23.973 2.958 19.869 1.00 77.75 84 THR A N 1
ATOM 615 C CA . THR A 1 84 ? -25.140 3.252 20.724 1.00 77.75 84 THR A CA 1
ATOM 616 C C . THR A 1 84 ? -24.802 3.976 22.022 1.00 77.75 84 THR A C 1
ATOM 618 O O . THR A 1 84 ? -25.669 4.629 22.594 1.00 77.75 84 THR A O 1
ATOM 621 N N . ARG A 1 85 ? -23.564 3.853 22.514 1.00 67.31 85 ARG A N 1
ATOM 622 C CA . ARG A 1 85 ? -23.195 4.337 23.852 1.00 67.31 85 ARG A CA 1
ATOM 623 C C . ARG A 1 85 ? -22.596 5.744 23.865 1.00 67.31 85 ARG A C 1
ATOM 625 O O . ARG A 1 85 ? -22.291 6.231 24.946 1.00 67.31 85 ARG A O 1
ATOM 632 N N . GLY A 1 86 ? -22.422 6.388 22.705 1.00 65.12 86 GLY A N 1
ATOM 633 C CA . GLY A 1 86 ? -21.884 7.755 22.616 1.00 65.12 86 GLY A CA 1
ATOM 634 C C . GLY A 1 86 ? -20.519 7.921 23.294 1.00 65.12 86 GLY A C 1
ATOM 635 O O . GLY A 1 86 ? -20.179 9.011 23.747 1.00 65.12 86 GLY A O 1
ATOM 636 N N . VAL A 1 87 ? -19.763 6.825 23.429 1.00 72.06 87 VAL A N 1
ATOM 637 C CA . VAL A 1 87 ? -18.463 6.823 24.099 1.00 72.06 87 VAL A CA 1
ATOM 638 C C . VAL A 1 87 ? -17.491 7.586 23.218 1.00 72.06 87 VAL A C 1
ATOM 640 O O . VAL A 1 87 ? -17.391 7.306 22.025 1.00 72.06 87 VAL A O 1
ATOM 643 N N . ARG A 1 88 ? -16.763 8.532 23.813 1.00 73.44 88 ARG A N 1
ATOM 644 C CA . ARG A 1 88 ? -15.653 9.198 23.138 1.00 73.44 88 ARG A CA 1
ATOM 645 C C . ARG A 1 88 ? -14.568 8.150 22.901 1.00 73.44 88 ARG A C 1
ATOM 647 O O . ARG A 1 88 ? -13.950 7.668 23.848 1.00 73.44 88 ARG A O 1
ATOM 654 N N . LEU A 1 89 ? -14.436 7.730 21.652 1.00 75.81 89 LEU A N 1
ATOM 655 C CA . LEU A 1 89 ? -13.485 6.712 21.241 1.00 75.81 89 LEU A CA 1
ATOM 656 C C . LEU A 1 89 ? -12.066 7.290 21.289 1.00 75.81 89 LEU A C 1
ATOM 658 O O . LEU A 1 89 ? -11.874 8.501 21.167 1.00 75.81 89 LEU A O 1
ATOM 662 N N . SER A 1 90 ? -11.066 6.430 21.489 1.00 77.56 90 SER A N 1
ATOM 663 C CA . SER A 1 90 ? -9.689 6.841 21.216 1.00 77.56 90 SER A CA 1
ATOM 664 C C . SER A 1 90 ? -9.520 7.043 19.711 1.00 77.56 90 SER A C 1
ATOM 666 O O . SER A 1 90 ? -10.156 6.337 18.927 1.00 77.56 90 SER A O 1
ATOM 668 N N . GLU A 1 91 ? -8.643 7.964 19.311 1.00 73.56 91 GLU A N 1
ATOM 669 C CA . GLU A 1 91 ? -8.330 8.232 17.898 1.00 73.56 91 GLU A CA 1
ATOM 670 C C . GLU A 1 91 ? -7.952 6.941 17.153 1.00 73.56 91 GLU A C 1
ATOM 672 O O . GLU A 1 91 ? -8.461 6.663 16.072 1.00 73.56 91 GLU A O 1
ATOM 677 N N . GLU A 1 92 ? -7.171 6.076 17.804 1.00 72.44 92 GLU A N 1
ATOM 678 C CA . GLU A 1 92 ? -6.829 4.737 17.320 1.00 72.44 92 GLU A CA 1
ATOM 679 C C . GLU A 1 92 ? -8.074 3.866 17.074 1.00 72.44 92 GLU A C 1
ATOM 681 O O . GLU A 1 92 ? -8.188 3.219 16.037 1.00 72.44 92 GLU A O 1
ATOM 686 N N . THR A 1 93 ? -9.051 3.864 17.985 1.00 71.44 93 THR A N 1
ATOM 687 C CA . THR A 1 93 ? -10.275 3.060 17.828 1.00 71.44 93 THR A CA 1
ATOM 688 C C . THR A 1 93 ? -11.171 3.606 16.716 1.00 71.44 93 THR A C 1
ATOM 690 O O . THR A 1 93 ? -11.737 2.822 15.955 1.00 71.44 93 THR A O 1
ATOM 693 N N . GLU A 1 94 ? -11.292 4.929 16.581 1.00 74.44 94 GLU A N 1
ATOM 694 C CA . GLU A 1 94 ? -12.023 5.551 15.465 1.00 74.44 94 GLU A CA 1
ATOM 695 C C . GLU A 1 94 ? -11.384 5.192 14.126 1.00 74.44 94 GLU A C 1
ATOM 697 O O . GLU A 1 94 ? -12.066 4.773 13.190 1.00 74.44 94 GLU A O 1
ATOM 702 N N . GLN A 1 95 ? -10.061 5.272 14.057 1.00 73.12 95 GLN A N 1
ATOM 703 C CA . GLN A 1 95 ? -9.293 4.953 12.864 1.00 73.12 95 GLN A CA 1
ATOM 704 C C . GLN A 1 95 ? -9.470 3.487 12.444 1.00 73.12 95 GLN A C 1
ATOM 706 O O . GLN A 1 95 ? -9.721 3.209 11.272 1.00 73.12 95 GLN A O 1
ATOM 711 N N . ARG A 1 96 ? -9.484 2.554 13.406 1.00 71.88 96 ARG A N 1
ATOM 712 C CA . ARG A 1 96 ? -9.800 1.133 13.168 1.00 71.88 96 ARG A CA 1
ATOM 713 C C . ARG A 1 96 ? -11.223 0.882 12.680 1.00 71.88 96 ARG A C 1
ATOM 715 O O . ARG A 1 96 ? -11.446 -0.012 11.871 1.00 71.88 96 ARG A O 1
ATOM 722 N N . LEU A 1 97 ? -12.193 1.656 13.161 1.00 71.25 97 LEU A N 1
ATOM 723 C CA . LEU A 1 97 ? -13.595 1.529 12.753 1.00 71.25 97 LEU A CA 1
ATOM 724 C C . LEU A 1 97 ? -13.871 2.104 11.360 1.00 71.25 97 LEU A C 1
ATOM 726 O O . LEU A 1 97 ? -14.779 1.631 10.673 1.00 71.25 97 LEU A O 1
ATOM 730 N N . HIS A 1 98 ? -13.125 3.138 10.969 1.00 73.12 98 HIS A N 1
ATOM 731 C CA . HIS A 1 98 ? -13.338 3.886 9.729 1.00 73.12 98 HIS A CA 1
ATOM 732 C C . HIS A 1 98 ? -12.344 3.548 8.615 1.00 73.12 98 HIS A C 1
ATOM 734 O O . HIS A 1 98 ? -12.514 4.025 7.491 1.00 73.12 98 HIS A O 1
ATOM 740 N N . SER A 1 99 ? -11.345 2.714 8.896 1.00 76.31 99 SER A N 1
ATOM 741 C CA . SER A 1 99 ? -10.403 2.222 7.898 1.00 76.31 99 SER A CA 1
ATOM 742 C C . SER A 1 99 ? -11.144 1.443 6.783 1.00 76.31 99 SER A C 1
ATOM 744 O O . SER A 1 99 ? -11.921 0.525 7.060 1.00 76.31 99 SER A O 1
ATOM 746 N N . PRO A 1 100 ? -10.965 1.831 5.506 1.00 78.94 100 PRO A N 1
ATOM 747 C CA . PRO A 1 100 ? -11.547 1.152 4.352 1.00 78.94 100 PRO A CA 1
ATOM 748 C C . PRO A 1 100 ? -10.788 -0.122 3.949 1.00 78.94 100 PRO A C 1
ATOM 750 O O . PRO A 1 100 ? -11.356 -0.930 3.207 1.00 78.94 100 PRO A O 1
ATOM 753 N N . TYR A 1 101 ? -9.545 -0.303 4.416 1.00 84.81 101 TYR A N 1
ATOM 754 C CA . TYR A 1 101 ? -8.670 -1.404 4.017 1.00 84.81 101 TYR A CA 1
ATOM 755 C C . TYR A 1 101 ? -8.217 -2.251 5.212 1.00 84.81 101 TYR A C 1
ATOM 757 O O . TYR A 1 101 ? -7.701 -1.729 6.199 1.00 84.81 101 TYR A O 1
ATOM 765 N N . CYS A 1 102 ? -8.372 -3.565 5.090 1.00 82.12 102 CYS A N 1
ATOM 766 C CA . CYS A 1 102 ? -7.998 -4.561 6.082 1.00 82.12 102 CYS A CA 1
ATOM 767 C C . CYS A 1 102 ? -6.764 -5.300 5.566 1.00 82.12 102 CYS A C 1
ATOM 769 O O . CYS A 1 102 ? -6.866 -6.166 4.700 1.00 82.12 102 CYS A O 1
ATOM 771 N N . LEU A 1 103 ? -5.590 -4.901 6.054 1.00 82.62 103 LEU A N 1
ATOM 772 C CA . LEU A 1 103 ? -4.334 -5.568 5.719 1.00 82.62 103 LEU A CA 1
ATOM 773 C C . LEU A 1 103 ? -4.050 -6.623 6.798 1.00 82.62 103 LEU A C 1
ATOM 775 O O . LEU A 1 103 ? -4.122 -6.276 7.977 1.00 82.62 103 LEU A O 1
ATOM 779 N N . PRO A 1 104 ? -3.720 -7.879 6.462 1.00 77.25 104 PRO A N 1
ATOM 780 C CA . PRO A 1 104 ? -3.315 -8.863 7.464 1.00 77.25 104 PRO A CA 1
ATOM 781 C C . PRO A 1 104 ? -2.100 -8.370 8.260 1.00 77.25 104 PRO A C 1
ATOM 783 O O . PRO A 1 104 ? -1.207 -7.726 7.705 1.00 77.25 104 PRO A O 1
ATOM 786 N N . HIS A 1 105 ? -2.062 -8.647 9.568 1.00 69.06 105 HIS A N 1
ATOM 787 C CA . HIS A 1 105 ? -0.993 -8.159 10.453 1.00 69.06 105 HIS A CA 1
ATOM 788 C C . HIS A 1 105 ? 0.400 -8.647 10.032 1.00 69.06 105 HIS A C 1
ATOM 790 O O . HIS A 1 105 ? 1.394 -7.949 10.223 1.00 69.06 105 HIS A O 1
ATOM 796 N N . ASP A 1 106 ? 0.447 -9.846 9.468 1.00 71.81 106 ASP A N 1
ATOM 797 C CA . ASP A 1 106 ? 1.633 -10.570 9.046 1.00 71.81 106 ASP A CA 1
ATOM 798 C C . ASP A 1 106 ? 1.849 -10.538 7.527 1.00 71.81 106 ASP A C 1
ATOM 800 O O . ASP A 1 106 ? 2.747 -11.225 7.043 1.00 71.81 106 ASP A O 1
ATOM 804 N N . GLU A 1 107 ? 1.087 -9.731 6.771 1.00 82.19 107 GLU A N 1
ATOM 805 C CA . GLU A 1 107 ? 1.268 -9.621 5.320 1.00 82.19 107 GLU A CA 1
ATOM 806 C C . GLU A 1 107 ? 2.679 -9.082 5.023 1.00 82.19 107 GLU A C 1
ATOM 808 O O . GLU A 1 107 ? 2.985 -7.916 5.315 1.00 82.19 107 GLU A O 1
ATOM 813 N N . PRO A 1 108 ? 3.577 -9.891 4.432 1.00 87.44 108 PRO A N 1
ATOM 814 C CA . PRO A 1 108 ? 4.933 -9.441 4.202 1.00 87.44 108 PRO A CA 1
ATOM 815 C C . PRO A 1 108 ? 4.944 -8.456 3.031 1.00 87.44 108 PRO A C 1
ATOM 817 O O . PRO A 1 108 ? 4.253 -8.636 2.025 1.00 87.44 108 PRO A O 1
ATOM 820 N N . LEU A 1 109 ? 5.794 -7.427 3.127 1.00 87.62 109 LEU A N 1
ATOM 821 C CA . LEU A 1 109 ? 5.957 -6.432 2.060 1.00 87.62 109 LEU A CA 1
ATOM 822 C C . LEU A 1 109 ? 6.261 -7.086 0.706 1.00 87.62 109 LEU A C 1
ATOM 824 O O . LEU A 1 109 ? 5.791 -6.603 -0.317 1.00 87.62 109 LEU A O 1
ATOM 828 N N . ASP A 1 110 ? 6.990 -8.202 0.692 1.00 89.25 110 ASP A N 1
ATOM 829 C CA . ASP A 1 110 ? 7.303 -8.947 -0.528 1.00 89.25 110 ASP A CA 1
ATOM 830 C C . ASP A 1 110 ? 6.042 -9.462 -1.248 1.00 89.25 110 ASP A C 1
ATOM 832 O O . ASP A 1 110 ? 5.993 -9.461 -2.479 1.00 89.25 110 ASP A O 1
ATOM 836 N N . THR A 1 111 ? 4.980 -9.824 -0.518 1.00 90.69 111 THR A N 1
ATOM 837 C CA . THR A 1 111 ? 3.693 -10.198 -1.129 1.00 90.69 111 THR A CA 1
ATOM 838 C C . THR A 1 111 ? 3.045 -9.003 -1.818 1.00 90.69 111 THR A C 1
ATOM 840 O O . THR A 1 111 ? 2.588 -9.122 -2.956 1.00 90.69 111 THR A O 1
ATOM 843 N N . LEU A 1 112 ? 3.065 -7.829 -1.184 1.00 90.38 112 LEU A N 1
ATOM 844 C CA . LEU A 1 112 ? 2.556 -6.595 -1.787 1.00 90.38 112 LEU A CA 1
ATOM 845 C C . LEU A 1 112 ? 3.353 -6.216 -3.038 1.00 90.38 112 LEU A C 1
ATOM 847 O O . LEU A 1 112 ? 2.760 -5.889 -4.066 1.00 90.38 112 LEU A O 1
ATOM 851 N N . VAL A 1 113 ? 4.683 -6.331 -2.985 1.00 92.12 113 VAL A N 1
ATOM 852 C CA . VAL A 1 113 ? 5.552 -6.107 -4.148 1.00 92.12 113 VAL A CA 1
ATOM 853 C C . VAL A 1 113 ? 5.180 -7.054 -5.288 1.00 92.12 113 VAL A C 1
ATOM 855 O O . VAL A 1 113 ? 5.026 -6.609 -6.424 1.00 92.12 113 VAL A O 1
ATOM 858 N N . ASN A 1 114 ? 4.979 -8.340 -4.997 1.00 92.00 114 ASN A N 1
ATOM 859 C CA . ASN A 1 114 ? 4.601 -9.332 -6.001 1.00 92.00 114 ASN A CA 1
ATOM 860 C C . ASN A 1 114 ? 3.249 -9.025 -6.650 1.00 92.00 114 ASN A C 1
ATOM 862 O O . ASN A 1 114 ? 3.121 -9.168 -7.869 1.00 92.00 114 ASN A O 1
ATOM 866 N N . ARG A 1 115 ? 2.264 -8.560 -5.871 1.00 92.25 115 ARG A N 1
ATOM 867 C CA . ARG A 1 115 ? 0.959 -8.144 -6.401 1.00 92.25 115 ARG A CA 1
ATOM 868 C C . ARG A 1 115 ? 1.082 -6.916 -7.303 1.00 92.25 115 ARG A C 1
ATOM 870 O O . ARG A 1 115 ? 0.555 -6.939 -8.410 1.00 92.25 115 ARG A O 1
ATOM 877 N N . VAL A 1 116 ? 1.842 -5.893 -6.897 1.00 93.44 116 VAL A N 1
ATOM 878 C CA . VAL A 1 116 ? 2.100 -4.707 -7.741 1.00 93.44 116 VAL A CA 1
ATOM 879 C C . VAL A 1 116 ? 2.850 -5.088 -9.019 1.00 93.44 116 VAL A C 1
ATOM 881 O O . VAL A 1 116 ? 2.517 -4.635 -10.108 1.00 93.44 116 VAL A O 1
ATOM 884 N N . ALA A 1 117 ? 3.862 -5.945 -8.922 1.00 92.50 117 ALA A N 1
ATOM 885 C CA . ALA A 1 117 ? 4.642 -6.364 -10.080 1.00 92.50 117 ALA A CA 1
ATOM 886 C C . ALA A 1 117 ? 3.848 -7.269 -11.044 1.00 92.50 117 ALA A C 1
ATOM 888 O O . ALA A 1 117 ? 4.197 -7.376 -12.224 1.00 92.50 117 ALA A O 1
ATOM 889 N N . GLY A 1 118 ? 2.850 -7.997 -10.533 1.00 89.94 118 GLY A N 1
ATOM 890 C CA . GLY A 1 118 ? 2.034 -8.964 -11.274 1.00 89.94 118 GLY A CA 1
ATOM 891 C C . GLY A 1 118 ? 0.756 -8.395 -11.878 1.00 89.94 118 GLY A C 1
ATOM 892 O O . GLY A 1 118 ? 0.185 -9.037 -12.751 1.00 89.94 118 GLY A O 1
ATOM 893 N N . ALA A 1 119 ? 0.319 -7.219 -11.438 1.00 87.44 119 ALA A N 1
ATOM 894 C CA . ALA A 1 119 ? -0.875 -6.576 -11.958 1.00 87.44 119 ALA A CA 1
ATOM 895 C C . ALA A 1 119 ? -0.579 -5.750 -13.219 1.00 87.44 119 ALA A C 1
ATOM 897 O O . ALA A 1 119 ? 0.432 -5.046 -13.314 1.00 87.44 119 ALA A O 1
ATOM 898 N N . ASP A 1 120 ? -1.516 -5.794 -14.164 1.00 86.38 120 ASP A N 1
ATOM 899 C CA . ASP A 1 120 ? -1.539 -4.896 -15.312 1.00 86.38 120 ASP A CA 1
ATOM 900 C C . ASP A 1 120 ? -2.363 -3.657 -14.963 1.00 86.38 120 ASP A C 1
ATOM 902 O O . ASP A 1 120 ? -3.593 -3.679 -14.875 1.00 86.38 120 ASP A O 1
ATOM 906 N N . TYR A 1 121 ? -1.660 -2.554 -14.724 1.00 85.38 121 TYR A N 1
ATOM 907 C CA . TYR A 1 121 ? -2.283 -1.275 -14.425 1.00 85.38 121 TYR A CA 1
ATOM 908 C C . TYR A 1 121 ? -2.457 -0.448 -15.701 1.00 85.38 121 TYR A C 1
ATOM 910 O O . TYR A 1 121 ? -1.476 -0.092 -16.354 1.00 85.38 121 TYR A O 1
ATOM 918 N N . ASP A 1 122 ? -3.698 -0.067 -16.006 1.00 87.25 122 ASP A N 1
ATOM 919 C CA . ASP A 1 122 ? -3.971 1.036 -16.929 1.00 87.25 122 ASP A CA 1
ATOM 920 C C . ASP A 1 122 ? -3.690 2.365 -16.209 1.00 87.25 122 ASP A C 1
ATOM 922 O O . ASP A 1 122 ? -4.452 2.791 -15.336 1.00 87.25 122 ASP A O 1
ATOM 926 N N . LEU A 1 123 ? -2.520 2.950 -16.484 1.00 85.38 123 LEU A N 1
ATOM 927 C CA . LEU A 1 123 ? -2.001 4.120 -15.777 1.00 85.38 123 LEU A CA 1
ATOM 928 C C . LEU A 1 123 ? -2.105 5.375 -16.652 1.00 85.38 123 LEU A C 1
ATOM 930 O O . LEU A 1 123 ? -1.405 5.457 -17.674 1.00 85.38 123 LEU A O 1
ATOM 934 N N . PRO A 1 124 ? -2.880 6.395 -16.234 1.00 82.62 124 PRO A N 1
ATOM 935 C CA . PRO A 1 124 ? -2.925 7.654 -16.958 1.00 82.62 124 PRO A CA 1
ATOM 936 C C . PRO A 1 124 ? -1.550 8.336 -16.923 1.00 82.62 124 PRO A C 1
ATOM 938 O O . PRO A 1 124 ? -0.750 8.148 -16.000 1.00 82.62 124 PRO A O 1
ATOM 941 N N . GLY A 1 125 ? -1.249 9.119 -17.961 1.00 82.50 125 GLY A N 1
ATOM 942 C CA . GLY A 1 125 ? 0.007 9.863 -18.042 1.00 82.50 125 GLY A CA 1
ATOM 943 C C . GLY A 1 125 ? 0.146 10.821 -16.858 1.00 82.50 125 GLY A C 1
ATOM 944 O O . GLY A 1 125 ? -0.715 11.672 -16.662 1.00 82.50 125 GLY A O 1
ATOM 945 N N . GLY A 1 126 ? 1.214 10.666 -16.072 1.00 83.88 126 GLY A N 1
ATOM 946 C CA . GLY A 1 126 ? 1.477 11.501 -14.896 1.00 83.88 126 GLY A CA 1
ATOM 947 C C . GLY A 1 126 ? 0.809 11.040 -13.596 1.00 83.88 126 GLY A C 1
ATOM 948 O O . GLY A 1 126 ? 0.822 11.794 -12.633 1.00 83.88 126 GLY A O 1
ATOM 949 N N . ALA A 1 127 ? 0.232 9.834 -13.535 1.00 89.31 127 ALA A N 1
ATOM 950 C CA . ALA A 1 127 ? -0.209 9.279 -12.254 1.00 89.31 127 ALA A CA 1
ATOM 951 C C . ALA A 1 127 ? 0.963 9.089 -11.281 1.00 89.31 127 ALA A C 1
ATOM 953 O O . ALA A 1 127 ? 2.035 8.623 -11.674 1.00 89.31 127 ALA A O 1
ATOM 954 N N . ASP A 1 128 ? 0.706 9.354 -10.003 1.00 92.62 128 ASP A N 1
ATOM 955 C CA . ASP A 1 128 ? 1.632 9.091 -8.903 1.00 92.62 128 ASP A CA 1
ATOM 956 C C . ASP A 1 128 ? 1.574 7.630 -8.443 1.00 92.62 128 ASP A C 1
ATOM 958 O O . ASP A 1 128 ? 0.537 6.964 -8.520 1.00 92.62 128 ASP A O 1
ATOM 962 N N . ALA A 1 129 ? 2.663 7.151 -7.844 1.00 92.25 129 ALA A N 1
ATOM 963 C CA . ALA A 1 129 ? 2.756 5.828 -7.228 1.00 92.25 129 ALA A CA 1
ATOM 964 C C . ALA A 1 129 ? 1.657 5.558 -6.183 1.00 92.25 129 ALA A C 1
ATOM 966 O O . ALA A 1 129 ? 1.198 4.425 -6.035 1.00 92.25 129 ALA A O 1
ATOM 967 N N . SER A 1 130 ? 1.156 6.603 -5.515 1.00 90.19 130 SER A N 1
ATOM 968 C CA . SER A 1 130 ? 0.042 6.501 -4.563 1.00 90.19 130 SER A CA 1
ATOM 969 C C . SER A 1 130 ? -1.244 5.940 -5.187 1.00 90.19 130 SER A C 1
ATOM 971 O O . SER A 1 130 ? -2.014 5.265 -4.504 1.00 90.19 130 SER A O 1
ATOM 973 N N . VAL A 1 131 ? -1.483 6.191 -6.480 1.00 91.31 131 VAL A N 1
ATOM 974 C CA . VAL A 1 131 ? -2.648 5.674 -7.215 1.00 91.31 131 VAL A CA 1
ATOM 975 C C . VAL A 1 131 ? -2.562 4.156 -7.344 1.00 91.31 131 VAL A C 1
ATOM 977 O O . VAL A 1 131 ? -3.553 3.464 -7.122 1.00 91.31 131 VAL A O 1
ATOM 980 N N . VAL A 1 132 ? -1.365 3.637 -7.628 1.00 92.81 132 VAL A N 1
ATOM 981 C CA . VAL A 1 132 ? -1.105 2.197 -7.760 1.00 92.81 132 VAL A CA 1
ATOM 982 C C . VAL A 1 132 ? -1.355 1.484 -6.438 1.00 92.81 132 VAL A C 1
ATOM 984 O O . VAL A 1 132 ? -2.069 0.485 -6.405 1.00 92.81 132 VAL A O 1
ATOM 987 N N . VAL A 1 133 ? -0.810 2.016 -5.338 1.00 91.25 133 VAL A N 1
ATOM 988 C CA . VAL A 1 133 ? -0.967 1.393 -4.016 1.00 91.25 133 VAL A CA 1
ATOM 989 C C . VAL A 1 133 ? -2.417 1.459 -3.540 1.00 91.25 133 VAL A C 1
ATOM 991 O O . VAL A 1 133 ? -2.919 0.492 -2.981 1.00 91.25 133 VAL A O 1
ATOM 994 N N . ARG A 1 134 ? -3.137 2.553 -3.808 1.00 89.00 134 ARG A N 1
ATOM 995 C CA . ARG A 1 134 ? -4.568 2.637 -3.483 1.00 89.00 134 ARG A CA 1
ATOM 996 C C . ARG A 1 134 ? -5.380 1.593 -4.243 1.00 89.00 134 ARG A C 1
ATOM 998 O O . ARG A 1 134 ? -6.155 0.881 -3.621 1.00 89.00 134 ARG A O 1
ATOM 1005 N N . LYS A 1 135 ? -5.142 1.456 -5.549 1.00 90.38 135 LYS A N 1
ATOM 1006 C CA . LYS A 1 135 ? -5.803 0.445 -6.379 1.00 90.38 135 LYS A CA 1
ATOM 1007 C C . LYS A 1 135 ?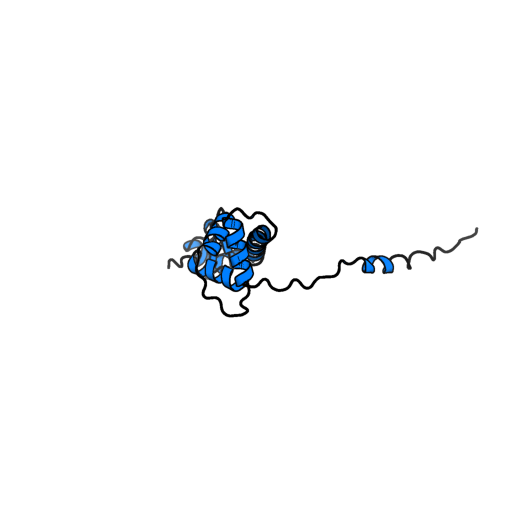 -5.484 -0.976 -5.906 1.00 90.38 135 LYS A C 1
ATOM 1009 O O . LYS A 1 135 ? -6.383 -1.790 -5.778 1.00 90.38 135 LYS A O 1
ATOM 1014 N N . LEU A 1 136 ? -4.230 -1.247 -5.539 1.00 91.06 136 LEU A N 1
ATOM 1015 C CA . LEU A 1 136 ? -3.838 -2.510 -4.905 1.00 91.06 136 LEU A CA 1
ATOM 1016 C C . LEU A 1 136 ? -4.663 -2.796 -3.634 1.00 91.06 136 LEU A C 1
ATOM 1018 O O . LEU A 1 136 ? -5.150 -3.908 -3.453 1.00 91.06 136 LEU A O 1
ATOM 1022 N N . LEU A 1 137 ? -4.820 -1.806 -2.752 1.00 89.12 137 LEU A N 1
ATOM 1023 C CA . LEU A 1 137 ? -5.611 -1.956 -1.528 1.00 89.12 137 LEU A CA 1
ATOM 1024 C C . LEU A 1 137 ? -7.108 -2.150 -1.818 1.00 89.12 137 LEU A C 1
ATOM 1026 O O . LEU A 1 137 ? -7.761 -2.953 -1.155 1.00 89.12 137 LEU A O 1
ATOM 1030 N N . GLU A 1 138 ? -7.642 -1.456 -2.822 1.00 87.94 138 GLU A N 1
ATOM 1031 C CA . GLU A 1 138 ? -9.028 -1.595 -3.282 1.00 87.94 138 GLU A CA 1
ATOM 1032 C C . GLU A 1 138 ? -9.319 -2.962 -3.914 1.00 87.94 138 GLU A C 1
ATOM 1034 O O . GLU A 1 138 ? -10.414 -3.491 -3.731 1.00 87.94 138 GLU A O 1
ATOM 1039 N N . ASP A 1 139 ? -8.357 -3.543 -4.624 1.00 87.75 139 ASP A N 1
ATOM 1040 C CA . ASP A 1 139 ? -8.547 -4.814 -5.322 1.00 87.75 139 ASP A CA 1
ATOM 1041 C C . ASP A 1 139 ? -8.389 -6.019 -4.381 1.00 87.75 139 ASP A C 1
ATOM 1043 O O . ASP A 1 139 ? -9.068 -7.031 -4.552 1.00 87.75 139 ASP A O 1
ATOM 1047 N N . PHE A 1 140 ? -7.506 -5.927 -3.378 1.00 86.25 140 PHE A N 1
ATOM 1048 C CA . PHE A 1 140 ? -7.094 -7.093 -2.583 1.00 86.25 140 PHE A CA 1
ATOM 1049 C C . PHE A 1 140 ? -7.379 -7.018 -1.085 1.00 86.25 140 PHE A C 1
ATOM 1051 O O . PHE A 1 140 ? -7.354 -8.057 -0.433 1.00 86.25 140 PHE A O 1
ATOM 1058 N N . TYR A 1 141 ? -7.616 -5.829 -0.530 1.00 86.94 141 TYR A N 1
ATOM 1059 C CA . TYR A 1 141 ? -7.641 -5.628 0.922 1.00 86.94 141 TYR A CA 1
ATOM 1060 C C . TYR A 1 141 ? -8.827 -4.781 1.376 1.00 86.94 141 TYR A C 1
ATOM 1062 O O . TYR A 1 141 ? -8.749 -4.099 2.396 1.00 86.94 141 TYR A O 1
ATOM 1070 N N . ARG A 1 142 ? -9.948 -4.772 0.645 1.00 85.94 142 ARG A N 1
ATOM 1071 C CA . ARG A 1 142 ? -11.162 -4.128 1.164 1.00 85.94 142 ARG A CA 1
ATOM 1072 C C . ARG A 1 142 ? -11.642 -4.895 2.381 1.00 85.94 142 ARG A C 1
ATOM 1074 O O . ARG A 1 142 ? -11.812 -6.104 2.322 1.00 85.94 142 ARG A O 1
ATOM 1081 N N . CYS A 1 143 ? -11.903 -4.172 3.463 1.00 80.00 143 CYS A N 1
ATOM 1082 C CA . CYS A 1 143 ? -12.565 -4.781 4.602 1.00 80.00 143 CYS A CA 1
ATOM 1083 C C . CYS A 1 143 ? -13.955 -5.265 4.191 1.00 80.00 143 CYS A C 1
ATOM 1085 O O . CYS A 1 143 ? -14.772 -4.452 3.731 1.00 80.00 143 CYS A O 1
ATOM 1087 N N . ASP A 1 144 ? -14.253 -6.536 4.441 1.00 71.81 144 ASP A N 1
ATOM 1088 C CA . ASP A 1 144 ? -15.607 -7.035 4.289 1.00 71.81 144 ASP A CA 1
ATOM 1089 C C . ASP A 1 144 ? -16.551 -6.262 5.213 1.00 71.81 144 ASP A C 1
ATOM 1091 O O . ASP A 1 144 ? -16.329 -6.060 6.412 1.00 71.81 144 ASP A O 1
ATOM 1095 N N . ARG A 1 145 ? -17.619 -5.746 4.609 1.00 58.44 145 ARG A N 1
ATOM 1096 C CA . ARG A 1 145 ? -18.756 -5.180 5.328 1.00 58.44 145 ARG A CA 1
ATOM 1097 C C . ARG A 1 145 ? -19.791 -6.282 5.481 1.00 58.44 145 ARG A C 1
ATOM 1099 O O . ARG A 1 145 ? -20.868 -6.181 4.902 1.00 58.44 145 ARG A O 1
ATOM 1106 N N . GLU A 1 146 ? -19.463 -7.337 6.219 1.00 46.44 146 GLU A N 1
ATOM 1107 C CA . GLU A 1 146 ? -20.511 -8.255 6.654 1.00 46.44 146 GLU A CA 1
ATOM 1108 C C . GLU A 1 146 ? -21.453 -7.491 7.602 1.00 46.44 146 GLU A C 1
ATOM 1110 O O . GLU A 1 146 ? -21.036 -6.912 8.613 1.00 46.44 146 GLU A O 1
ATOM 1115 N N . LEU A 1 147 ? -22.705 -7.380 7.150 1.00 41.72 147 LEU A N 1
ATOM 1116 C CA . LEU A 1 147 ? -23.834 -6.655 7.740 1.00 41.72 147 LEU A CA 1
ATOM 1117 C C . LEU A 1 147 ? -24.416 -7.393 8.951 1.00 41.72 147 LEU A C 1
ATOM 1119 O O . LEU A 1 147 ? -24.685 -8.604 8.818 1.00 41.72 147 LEU A O 1
#

Sequence (147 aa):
MSIRPRLSACIGLLGLLVLCPQASALEPLSARDFVAACKAYREGGHLIPGATCRAFLQGFLAAVPAAVSEESRPSPFVQRALRTRGVRLSEETEQRLHSPYCLPHDEPLDTLVNRVAGADYDLPGGADASVVVRKLLEDFYRCDREL

pLDDT: mean 75.23, std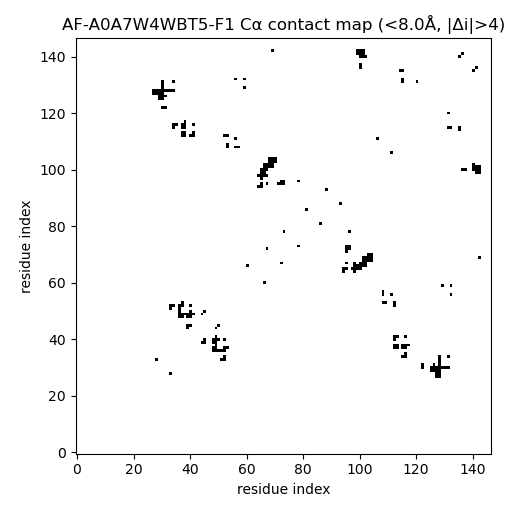 14.95, range [36.25, 93.44]

Nearest PDB structures (foldseek):
  8j5q-assembly1_B  TM=2.860E-01  e=8.682E+00  Mycobacterium tuberculosis H37Rv
  3x1l-assembly1_G  TM=1.755E-01  e=7.742E+00  Archaeoglobus fulgidus DSM 4304

Secondary structure (DSSP, 8-state):
--------SSSTTSGGGGGPPP----PPPBHHHHHHHHHHHHTT--SHHHHHHHHHHHHHHHH-TTEEEGGGSPPHHHHHHHHHHT----HHHHHHHH-SEEE-TT--HHHHHHHHHHS-----TT-BHHHHHHHHHHHH-BPP---